Protein AF-A0A5K1FDT8-F1 (afdb_monomer_lite)

Structure (mmCIF, N/CA/C/O backbone):
data_AF-A0A5K1FDT8-F1
#
_entry.id   AF-A0A5K1FDT8-F1
#
loop_
_atom_site.group_PDB
_atom_site.id
_atom_site.type_symbol
_atom_site.label_atom_id
_atom_site.label_alt_id
_atom_site.label_comp_id
_atom_site.label_asym_id
_atom_site.label_entity_id
_atom_site.label_seq_id
_atom_site.pdbx_PDB_ins_code
_atom_site.Cartn_x
_atom_site.Cartn_y
_atom_site.Cartn_z
_atom_site.occupancy
_atom_site.B_iso_or_equiv
_atom_site.auth_seq_id
_atom_site.auth_comp_id
_atom_site.auth_asym_id
_atom_site.auth_atom_id
_atom_site.pdbx_PDB_model_num
ATOM 1 N N . LEU A 1 1 ? -6.234 13.451 1.103 1.00 59.41 1 LEU A N 1
ATOM 2 C CA . LEU A 1 1 ? -7.243 13.181 0.048 1.00 59.41 1 LEU A CA 1
ATOM 3 C C . LEU A 1 1 ? -8.209 12.116 0.557 1.00 59.41 1 LEU A C 1
ATOM 5 O O . LEU A 1 1 ? -8.126 10.962 0.166 1.00 59.41 1 LEU A O 1
ATOM 9 N N . CYS A 1 2 ? -9.117 12.484 1.461 1.00 66.12 2 CYS A N 1
ATOM 10 C CA . CYS A 1 2 ? -9.952 11.489 2.134 1.00 66.12 2 CYS A CA 1
ATOM 11 C C . CYS A 1 2 ? -11.107 10.977 1.266 1.00 66.12 2 CYS A C 1
ATOM 13 O O . CYS A 1 2 ? -11.819 10.103 1.713 1.00 66.12 2 CYS A O 1
ATOM 15 N N . ASN A 1 3 ? -11.318 11.483 0.047 1.00 87.69 3 ASN A N 1
ATOM 16 C CA . ASN A 1 3 ? -12.467 11.104 -0.790 1.00 87.69 3 ASN A CA 1
ATOM 17 C C . ASN A 1 3 ? -12.096 10.229 -1.993 1.00 87.69 3 ASN A C 1
ATOM 19 O O . ASN A 1 3 ? -12.984 9.829 -2.745 1.00 87.69 3 ASN A O 1
ATOM 23 N N . LEU A 1 4 ? -10.805 9.950 -2.204 1.00 94.56 4 LEU A N 1
ATOM 24 C CA . LEU A 1 4 ? -10.371 9.156 -3.347 1.00 94.56 4 LEU A CA 1
ATOM 25 C C . LEU A 1 4 ? -10.834 7.706 -3.164 1.00 94.56 4 LEU A C 1
ATOM 27 O O . LEU A 1 4 ? -10.477 7.066 -2.180 1.00 94.56 4 LEU A O 1
ATOM 31 N N . GLN A 1 5 ? -11.633 7.206 -4.108 1.00 95.81 5 GLN A N 1
ATOM 32 C CA . GLN A 1 5 ? -12.150 5.831 -4.088 1.00 95.81 5 GLN A CA 1
ATOM 33 C C . GLN A 1 5 ? -11.430 4.914 -5.079 1.00 95.81 5 GLN A C 1
ATOM 35 O O . GLN A 1 5 ? -11.371 3.708 -4.853 1.00 95.81 5 GLN A O 1
ATOM 40 N N . THR A 1 6 ? -10.851 5.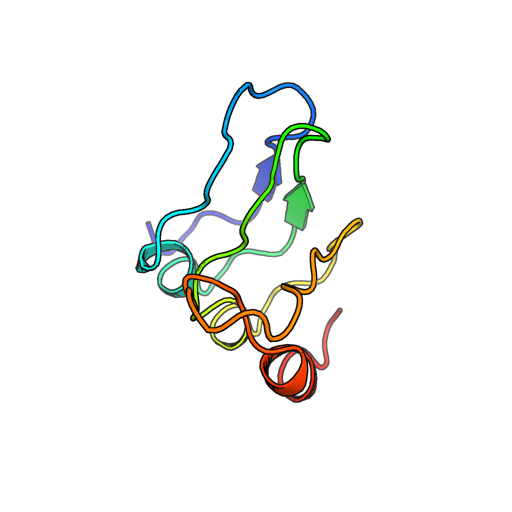479 -6.135 1.00 95.69 6 THR A N 1
ATOM 41 C CA . THR A 1 6 ? -10.173 4.734 -7.196 1.00 95.69 6 THR A CA 1
ATOM 42 C C . THR A 1 6 ? -8.814 5.360 -7.442 1.00 95.69 6 THR A C 1
ATOM 44 O O . THR A 1 6 ? -8.726 6.559 -7.705 1.00 95.69 6 THR A O 1
ATOM 47 N N . LEU A 1 7 ? -7.769 4.543 -7.377 1.00 94.00 7 LEU A N 1
ATOM 48 C CA . LEU A 1 7 ? -6.428 4.889 -7.819 1.00 94.00 7 LEU A CA 1
ATOM 49 C C . LEU A 1 7 ? -5.971 3.805 -8.791 1.00 94.00 7 LEU A C 1
ATOM 51 O O . LEU A 1 7 ? -5.782 2.662 -8.389 1.00 94.00 7 LEU A O 1
ATOM 55 N N . ASP A 1 8 ? -5.831 4.156 -10.065 1.00 94.62 8 ASP A N 1
ATOM 56 C CA . ASP A 1 8 ? -5.381 3.235 -11.107 1.00 94.62 8 ASP A CA 1
ATOM 57 C C . ASP A 1 8 ? -3.983 3.632 -11.590 1.00 94.62 8 ASP A C 1
ATOM 59 O O . ASP A 1 8 ? -3.793 4.696 -12.179 1.00 94.62 8 ASP A O 1
ATOM 63 N N . LEU A 1 9 ? -3.004 2.772 -11.314 1.00 92.81 9 LEU A N 1
ATOM 64 C CA . LEU A 1 9 ? -1.600 2.945 -11.678 1.00 92.81 9 LEU A CA 1
ATOM 65 C C . LEU A 1 9 ? -1.142 1.868 -12.670 1.00 92.81 9 LEU A C 1
ATOM 67 O O . LEU A 1 9 ? 0.059 1.744 -12.880 1.00 92.81 9 LEU A O 1
ATOM 71 N N . ASN A 1 10 ? -2.047 1.100 -13.294 1.00 91.81 10 ASN A N 1
ATOM 72 C CA . ASN A 1 10 ? -1.718 -0.063 -14.139 1.00 91.81 10 ASN A CA 1
ATOM 73 C C . ASN A 1 10 ? -0.680 0.220 -15.242 1.00 91.81 10 ASN A C 1
ATOM 75 O O . ASN A 1 10 ? 0.123 -0.650 -15.566 1.00 91.81 10 ASN A O 1
ATOM 79 N N . TYR A 1 11 ? -0.664 1.440 -15.785 1.00 92.62 11 TYR A N 1
ATOM 80 C CA . TYR A 1 11 ? 0.245 1.865 -16.860 1.00 92.62 11 TYR A CA 1
ATOM 81 C C . TYR A 1 11 ? 1.220 2.967 -16.423 1.00 92.62 11 TYR A C 1
ATOM 83 O O . TYR A 1 11 ? 1.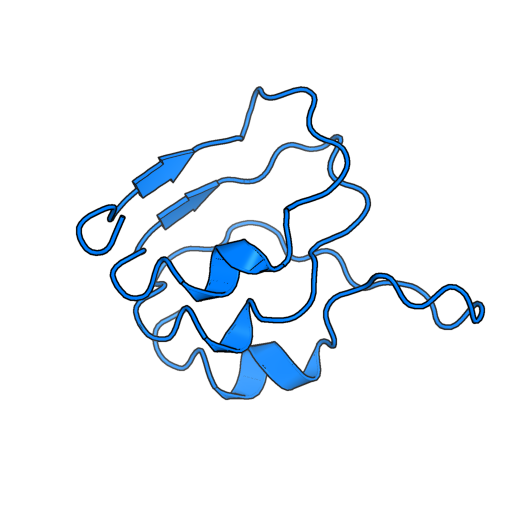709 3.749 -17.239 1.00 92.62 11 TYR A O 1
ATOM 91 N N . SER A 1 12 ? 1.487 3.063 -15.121 1.00 92.12 12 SER A N 1
ATOM 92 C CA . SER A 1 12 ? 2.457 4.008 -14.566 1.00 92.12 12 SER A CA 1
ATOM 93 C C . SER A 1 12 ? 3.865 3.413 -14.510 1.00 92.12 12 SER A C 1
ATOM 95 O O . SER A 1 12 ? 4.039 2.199 -14.437 1.00 92.12 12 SER A O 1
ATOM 97 N N . LYS A 1 13 ? 4.883 4.278 -14.493 1.00 91.81 13 LYS A N 1
ATOM 98 C CA . LYS A 1 13 ? 6.302 3.896 -14.341 1.00 91.81 13 LYS A CA 1
ATOM 99 C C . LYS A 1 13 ? 6.796 4.043 -12.899 1.00 91.81 13 LYS A C 1
ATOM 101 O O . LYS A 1 13 ? 7.939 4.417 -12.666 1.00 91.81 13 LYS A O 1
ATOM 106 N N . ILE A 1 14 ? 5.900 3.849 -11.934 1.00 89.50 14 ILE A N 1
ATOM 107 C CA . ILE A 1 14 ? 6.252 3.952 -10.519 1.00 89.50 14 ILE A CA 1
ATOM 108 C C . ILE A 1 14 ? 6.894 2.646 -10.056 1.00 89.50 14 ILE A C 1
ATOM 110 O O . ILE A 1 14 ? 6.390 1.564 -10.346 1.00 89.50 14 ILE A O 1
ATOM 114 N N . GLU A 1 15 ? 7.993 2.757 -9.320 1.00 88.19 15 GLU A N 1
ATOM 115 C CA . GLU A 1 15 ? 8.694 1.591 -8.770 1.00 88.19 15 GLU A CA 1
ATOM 116 C C . GLU A 1 15 ? 8.360 1.353 -7.290 1.00 88.19 15 GLU A C 1
ATOM 118 O O . GLU A 1 15 ? 8.450 0.222 -6.808 1.00 88.19 15 GLU A O 1
ATOM 123 N N . GLU A 1 16 ? 7.926 2.402 -6.587 1.00 85.94 16 GLU A N 1
ATOM 124 C CA . GLU A 1 16 ? 7.608 2.396 -5.159 1.00 85.94 16 GLU A CA 1
ATOM 125 C C . GLU A 1 16 ? 6.340 3.222 -4.900 1.00 85.94 16 GLU A C 1
ATOM 127 O O . GLU A 1 16 ? 6.136 4.286 -5.494 1.00 85.94 16 GLU A O 1
ATOM 132 N N . LEU A 1 17 ? 5.480 2.721 -4.011 1.00 87.25 17 LEU A N 1
ATOM 133 C CA . LEU A 1 17 ? 4.366 3.491 -3.463 1.00 87.25 17 LEU A CA 1
ATOM 134 C C . LEU A 1 17 ? 4.809 4.239 -2.200 1.00 87.25 17 LEU A C 1
ATOM 136 O O . LEU A 1 17 ? 5.513 3.654 -1.388 1.00 87.25 17 LEU A O 1
ATOM 140 N N . PRO A 1 18 ? 4.363 5.484 -1.974 1.00 85.81 18 PRO A N 1
ATOM 141 C CA . PRO A 1 18 ? 4.693 6.219 -0.755 1.00 85.81 18 PRO A CA 1
ATOM 142 C C . PRO A 1 18 ? 3.998 5.624 0.483 1.00 85.81 18 PRO A C 1
ATOM 144 O O . PRO A 1 18 ? 2.871 5.136 0.395 1.00 85.81 18 PRO A O 1
ATOM 147 N N . LYS A 1 19 ? 4.616 5.731 1.669 1.00 83.00 19 LYS A N 1
ATOM 148 C CA . LYS A 1 19 ? 4.018 5.300 2.958 1.00 83.00 19 LYS A CA 1
ATOM 149 C C . LYS A 1 19 ? 2.709 6.033 3.286 1.00 83.00 19 LYS A C 1
ATOM 151 O O . LYS A 1 19 ? 1.840 5.527 3.993 1.00 83.00 19 LYS A O 1
ATOM 156 N N . GLU A 1 20 ? 2.544 7.233 2.736 1.00 87.81 20 GLU A N 1
ATOM 157 C CA . GLU A 1 20 ? 1.353 8.070 2.854 1.00 87.81 20 GLU A CA 1
ATOM 158 C C . GLU A 1 20 ? 0.130 7.461 2.146 1.00 87.81 20 GLU A C 1
ATOM 160 O O . GLU A 1 20 ? -0.986 7.939 2.344 1.00 87.81 20 GLU A O 1
ATOM 165 N N . MET A 1 21 ? 0.298 6.378 1.371 1.00 88.12 21 MET A N 1
ATOM 166 C CA . MET A 1 21 ? -0.814 5.619 0.788 1.00 88.12 21 MET A CA 1
ATOM 167 C C . MET A 1 21 ? -1.854 5.214 1.831 1.00 88.12 21 MET A C 1
ATOM 169 O O . MET A 1 21 ? -3.047 5.259 1.540 1.00 88.12 21 MET A O 1
ATOM 173 N N . GLY A 1 22 ? -1.429 4.897 3.056 1.00 87.06 22 GLY A N 1
ATOM 174 C CA . GLY A 1 22 ? -2.335 4.530 4.143 1.00 87.06 22 GLY A CA 1
ATOM 175 C C . GLY A 1 22 ? -3.326 5.627 4.563 1.00 87.06 22 GLY A C 1
ATOM 176 O O . GLY A 1 22 ? -4.313 5.328 5.231 1.00 87.06 22 GLY A O 1
ATOM 177 N N . GLU A 1 23 ? -3.119 6.878 4.142 1.00 90.31 23 GLU A N 1
ATOM 178 C CA . GLU A 1 23 ? -4.027 8.000 4.415 1.00 90.31 23 GLU A CA 1
ATOM 179 C C . GLU A 1 23 ? -5.227 8.048 3.445 1.00 90.31 23 GLU A C 1
ATOM 181 O O . GLU A 1 23 ? -6.168 8.825 3.630 1.00 90.31 23 GLU A O 1
ATOM 186 N N . LEU A 1 24 ? -5.244 7.198 2.411 1.00 92.06 24 LEU A N 1
ATOM 187 C CA . LEU A 1 24 ? -6.358 7.054 1.467 1.00 92.06 24 LEU A CA 1
ATOM 188 C C . LEU A 1 24 ? -7.452 6.128 2.034 1.00 92.06 24 LEU A C 1
ATOM 190 O O . LEU A 1 24 ? -7.850 5.146 1.415 1.00 92.06 24 LEU A O 1
ATOM 194 N N . CYS A 1 25 ? -7.970 6.441 3.222 1.00 89.19 25 CYS A N 1
ATOM 195 C CA . CYS A 1 25 ? -8.867 5.565 3.990 1.00 89.19 25 CYS A CA 1
ATOM 196 C C . CYS A 1 25 ? -10.199 5.202 3.298 1.00 89.19 25 CYS A C 1
ATOM 198 O O . CYS A 1 25 ? -10.836 4.219 3.676 1.00 89.19 25 CYS A O 1
ATOM 200 N N . ASN A 1 26 ? -10.625 5.962 2.283 1.00 93.31 26 ASN A N 1
ATOM 201 C CA . ASN A 1 26 ? -11.824 5.687 1.481 1.00 93.31 26 ASN A CA 1
ATOM 202 C C . ASN A 1 26 ? -11.531 4.993 0.142 1.00 93.31 26 ASN A C 1
ATOM 204 O O . ASN A 1 26 ? -12.463 4.784 -0.642 1.00 93.31 26 ASN A O 1
ATOM 208 N N . LEU A 1 27 ? -10.275 4.618 -0.117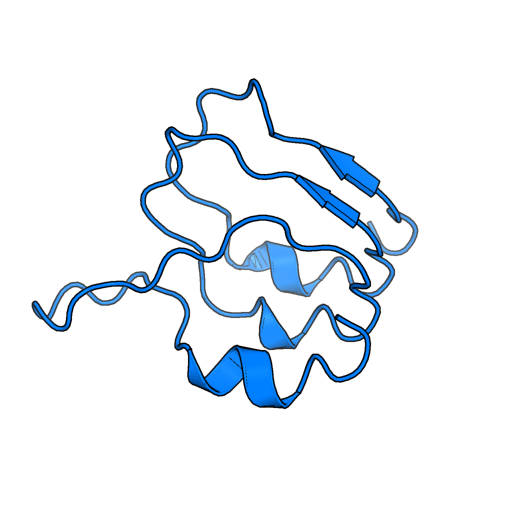 1.00 95.19 27 LEU A N 1
ATOM 209 C CA . LEU A 1 27 ? -9.894 3.909 -1.330 1.00 95.19 27 LEU A CA 1
ATOM 210 C C . LEU A 1 27 ? -10.573 2.538 -1.373 1.00 95.19 27 LEU A C 1
ATOM 212 O O . LEU A 1 27 ? -10.569 1.798 -0.393 1.00 95.19 27 LEU A O 1
ATOM 216 N N . ARG A 1 28 ? -11.171 2.217 -2.518 1.00 96.31 28 ARG A N 1
ATOM 217 C CA . ARG A 1 28 ? -11.894 0.966 -2.790 1.00 96.31 28 ARG A CA 1
ATOM 218 C C . ARG A 1 28 ? -11.212 0.156 -3.880 1.00 96.31 28 ARG A C 1
ATOM 220 O O . ARG A 1 28 ? -11.233 -1.066 -3.813 1.00 96.31 28 ARG A O 1
ATOM 227 N N . PHE A 1 29 ? -10.593 0.824 -4.846 1.00 95.94 29 PHE A N 1
ATOM 228 C CA . PHE A 1 29 ? -9.853 0.194 -5.929 1.00 95.94 29 PHE A CA 1
ATOM 229 C C . PHE A 1 29 ? -8.424 0.731 -5.970 1.00 95.94 29 PHE A C 1
ATOM 231 O O . PHE A 1 29 ? -8.228 1.950 -6.039 1.00 95.94 29 PHE A O 1
ATOM 238 N N . LEU A 1 30 ? -7.453 -0.182 -5.964 1.00 94.00 30 LEU A N 1
ATOM 239 C CA . LEU A 1 30 ? -6.041 0.121 -6.164 1.00 94.00 30 LEU A CA 1
ATOM 240 C C . LEU A 1 30 ? -5.486 -0.743 -7.297 1.00 94.00 30 LEU A C 1
ATOM 242 O O . LEU A 1 30 ? -5.245 -1.938 -7.124 1.00 94.00 30 LEU A O 1
ATOM 246 N N . GLY A 1 31 ? -5.267 -0.112 -8.448 1.00 93.75 31 GLY A N 1
ATOM 247 C CA . GLY A 1 31 ? -4.572 -0.708 -9.575 1.00 93.75 31 GLY A CA 1
ATOM 248 C C . GLY A 1 31 ? -3.068 -0.439 -9.496 1.00 93.75 31 GLY A C 1
ATOM 249 O O . GLY A 1 31 ? -2.674 0.713 -9.367 1.00 93.75 31 GLY A O 1
ATOM 250 N N . LEU A 1 32 ? -2.227 -1.471 -9.584 1.00 91.19 32 LEU A N 1
ATOM 251 C CA . LEU A 1 32 ? -0.766 -1.396 -9.554 1.00 91.19 32 LEU A CA 1
ATOM 252 C C . LEU A 1 32 ? -0.121 -1.770 -10.898 1.00 91.19 32 LEU A C 1
ATOM 254 O O . LEU A 1 32 ? -0.527 -2.737 -11.543 1.00 91.19 32 LEU A O 1
ATOM 258 N N . THR A 1 33 ? 0.926 -1.030 -11.271 1.00 91.56 33 THR A N 1
ATOM 259 C CA . THR A 1 33 ? 1.781 -1.317 -12.436 1.00 91.56 33 THR A CA 1
ATOM 260 C C . THR A 1 33 ? 2.624 -2.578 -12.247 1.00 91.56 33 THR A C 1
ATOM 262 O O . THR A 1 33 ? 2.929 -2.992 -11.124 1.00 91.56 33 THR A O 1
ATOM 265 N N . TRP A 1 34 ? 3.057 -3.166 -13.365 1.00 89.25 34 TRP A N 1
ATOM 266 C CA . TRP A 1 34 ? 3.978 -4.294 -13.357 1.00 89.25 34 TRP A CA 1
ATOM 267 C C . TRP A 1 34 ? 5.390 -3.937 -12.888 1.00 89.25 34 TRP A C 1
ATOM 269 O O . TRP A 1 34 ? 6.051 -4.797 -12.301 1.00 89.25 34 TRP A O 1
ATOM 279 N N . GLU A 1 35 ? 5.780 -2.673 -13.076 1.00 89.81 35 GLU A N 1
ATOM 280 C CA . GLU A 1 35 ? 7.079 -2.097 -12.697 1.00 89.81 35 GLU A CA 1
ATOM 281 C C . GLU A 1 35 ? 7.237 -1.902 -11.179 1.00 89.81 35 GLU A C 1
ATOM 283 O O . GLU A 1 35 ? 8.326 -1.581 -10.702 1.00 89.81 35 GLU A O 1
ATOM 288 N N . LEU A 1 36 ? 6.163 -2.099 -10.400 1.00 87.75 36 LEU A N 1
ATOM 289 C CA . LEU A 1 36 ? 6.185 -1.885 -8.960 1.00 87.75 36 LEU A CA 1
ATOM 290 C C . LEU A 1 36 ? 7.034 -2.960 -8.271 1.00 87.75 36 LEU A C 1
ATOM 292 O O . LEU A 1 36 ? 6.706 -4.153 -8.307 1.00 87.75 36 LEU A O 1
ATOM 296 N N . LYS A 1 37 ? 8.100 -2.516 -7.604 1.00 83.50 37 LYS A N 1
ATOM 297 C CA . LYS A 1 37 ? 9.047 -3.362 -6.865 1.00 83.50 37 LYS A CA 1
ATOM 298 C C . LYS A 1 37 ? 8.704 -3.436 -5.382 1.00 83.50 37 LYS A C 1
ATOM 300 O O . LYS A 1 37 ? 8.893 -4.484 -4.773 1.00 83.50 37 LYS A O 1
ATOM 305 N N . PHE A 1 38 ? 8.172 -2.347 -4.824 1.00 77.50 38 PHE A N 1
ATOM 306 C CA . PHE A 1 38 ? 7.881 -2.231 -3.397 1.00 77.50 38 PHE A CA 1
ATOM 307 C C . PHE A 1 38 ? 6.509 -1.602 -3.156 1.00 77.50 38 PHE A C 1
ATOM 309 O O . PHE A 1 38 ? 6.167 -0.557 -3.715 1.00 77.50 38 PHE A O 1
ATOM 316 N N . ILE A 1 39 ? 5.728 -2.235 -2.285 1.00 80.25 39 ILE A N 1
ATOM 317 C CA . ILE A 1 39 ? 4.575 -1.605 -1.641 1.00 80.25 39 ILE A CA 1
ATOM 318 C C . ILE A 1 39 ? 5.091 -1.094 -0.297 1.00 80.25 39 ILE A C 1
ATOM 320 O O . ILE A 1 39 ? 5.643 -1.889 0.457 1.00 80.25 39 ILE A O 1
ATOM 324 N N . ALA A 1 40 ? 4.955 0.199 -0.003 1.00 75.69 40 ALA A N 1
ATOM 325 C CA . ALA A 1 40 ? 5.329 0.719 1.309 1.00 75.69 40 ALA A CA 1
ATOM 326 C C . ALA A 1 40 ? 4.400 0.203 2.417 1.00 75.69 40 ALA A C 1
ATOM 328 O O . ALA A 1 40 ? 3.256 -0.185 2.168 1.00 75.69 40 ALA A O 1
ATOM 329 N N . GLU A 1 41 ? 4.897 0.237 3.652 1.00 78.75 41 GLU A N 1
ATOM 330 C CA . GLU A 1 41 ? 4.108 -0.047 4.852 1.00 78.75 41 GLU A CA 1
ATOM 331 C C . GLU A 1 41 ? 2.848 0.829 4.927 1.00 78.75 41 GLU A C 1
ATOM 333 O O . GLU A 1 41 ? 2.850 2.004 4.541 1.00 78.75 41 GLU A O 1
ATOM 338 N N . GLY A 1 42 ? 1.771 0.273 5.483 1.00 82.00 42 GLY A N 1
ATOM 339 C CA . GLY A 1 42 ? 0.520 0.993 5.714 1.00 82.00 42 GLY A CA 1
ATOM 340 C C . GLY A 1 42 ? -0.600 0.654 4.734 1.00 82.00 42 GLY A C 1
ATOM 341 O O . GLY A 1 42 ? -1.671 1.259 4.827 1.00 82.00 42 GLY A O 1
ATOM 342 N N . LEU A 1 43 ? -0.416 -0.337 3.854 1.00 87.12 43 LEU A N 1
ATOM 343 C CA . LEU A 1 43 ? -1.504 -0.884 3.039 1.00 87.12 43 LEU A CA 1
ATOM 344 C C . LEU A 1 43 ? -2.649 -1.408 3.921 1.00 87.12 43 LEU A C 1
ATOM 346 O O . LEU A 1 43 ? -3.816 -1.242 3.572 1.00 87.12 43 LEU A O 1
ATOM 350 N N . GLY A 1 44 ? -2.340 -1.942 5.107 1.00 88.62 44 GLY A N 1
ATOM 351 C CA . GLY A 1 44 ? -3.324 -2.389 6.095 1.00 88.62 44 GLY A CA 1
ATOM 352 C C . GLY A 1 44 ? -4.261 -1.280 6.596 1.00 88.62 44 GLY A C 1
ATOM 353 O O . GLY A 1 44 ? -5.342 -1.571 7.105 1.00 88.62 44 GLY A O 1
ATOM 354 N N . LYS A 1 45 ? -3.904 0.003 6.422 1.00 91.06 45 LYS A N 1
ATOM 355 C CA . LYS A 1 45 ? -4.789 1.137 6.744 1.00 91.06 45 LYS A CA 1
ATOM 356 C C . LYS A 1 45 ? -5.901 1.338 5.709 1.00 91.06 45 LYS A C 1
ATOM 358 O O . LYS A 1 45 ? -6.912 1.971 6.020 1.00 91.06 45 LYS A O 1
ATOM 363 N N . LEU A 1 46 ? -5.768 0.771 4.507 1.00 92.06 46 LEU A N 1
ATOM 364 C CA . LEU A 1 46 ? -6.766 0.833 3.434 1.00 92.06 46 LEU A CA 1
ATOM 365 C C . LEU A 1 46 ? -7.950 -0.114 3.700 1.00 92.06 46 LEU A C 1
ATOM 367 O O . LEU A 1 46 ? -8.341 -0.911 2.858 1.00 92.06 46 LEU A O 1
ATOM 371 N N . THR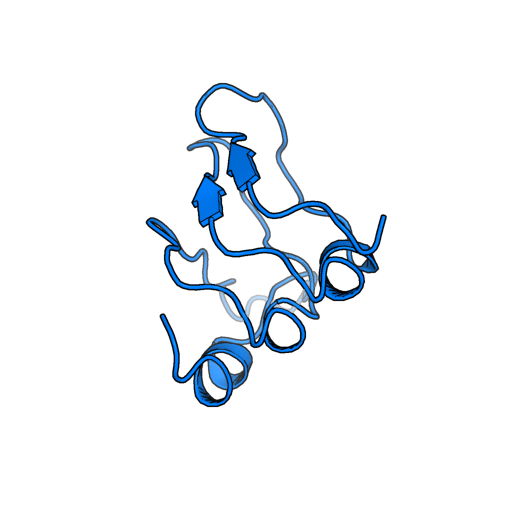 A 1 47 ? -8.563 -0.026 4.877 1.00 92.75 47 THR A N 1
ATOM 372 C CA . THR A 1 47 ? -9.614 -0.947 5.358 1.00 92.75 47 THR A CA 1
ATOM 373 C C .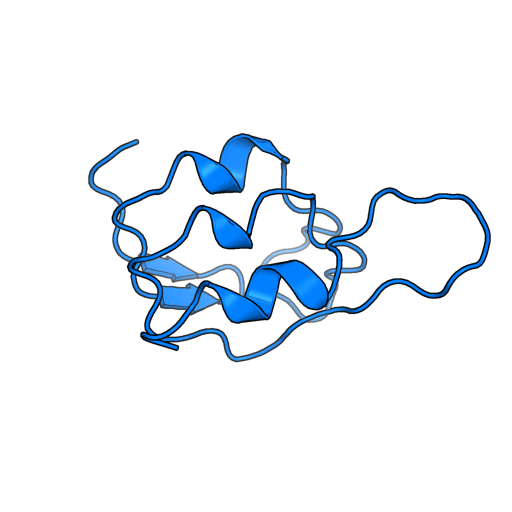 THR A 1 47 ? -10.919 -0.923 4.546 1.00 92.75 47 THR A C 1
ATOM 375 O O . THR A 1 47 ? -11.803 -1.756 4.756 1.00 92.75 47 THR A O 1
ATOM 378 N N . ASN A 1 48 ? -11.073 0.032 3.623 1.00 94.31 48 ASN A N 1
ATOM 379 C CA . ASN A 1 48 ? -12.180 0.091 2.667 1.00 94.31 48 ASN A CA 1
ATOM 380 C C . ASN A 1 48 ? -11.832 -0.458 1.280 1.00 94.31 48 ASN A C 1
ATOM 382 O O . ASN A 1 48 ? -12.714 -0.457 0.415 1.00 94.31 48 ASN A O 1
ATOM 386 N N . LEU A 1 49 ? -10.600 -0.931 1.076 1.00 94.62 49 LEU A N 1
ATOM 387 C CA . LEU A 1 49 ? -10.158 -1.512 -0.181 1.00 94.62 49 LEU A CA 1
ATOM 388 C C . LEU A 1 49 ? -10.971 -2.775 -0.472 1.00 94.62 49 LEU A C 1
ATOM 390 O O . LEU A 1 49 ? -11.170 -3.612 0.403 1.00 94.62 49 LEU A O 1
ATOM 394 N N . ARG A 1 50 ? -11.478 -2.859 -1.700 1.00 96.31 50 ARG A N 1
ATOM 395 C CA . ARG A 1 50 ? -12.325 -3.946 -2.211 1.00 96.31 50 ARG A CA 1
ATOM 396 C C . ARG A 1 50 ? -11.701 -4.675 -3.387 1.00 96.31 50 ARG A C 1
ATOM 398 O O . ARG A 1 50 ? -12.227 -5.672 -3.858 1.00 96.31 50 ARG A O 1
ATOM 405 N N . THR A 1 51 ? -10.659 -4.099 -3.973 1.00 95.38 51 THR A N 1
ATOM 406 C CA . THR A 1 51 ? -10.005 -4.664 -5.145 1.00 95.38 51 THR A CA 1
ATOM 407 C C . THR A 1 51 ? -8.537 -4.286 -5.120 1.00 95.38 51 THR A C 1
ATOM 409 O O . THR A 1 51 ? -8.188 -3.102 -5.145 1.00 95.38 51 THR A O 1
ATOM 412 N N . LEU A 1 52 ? -7.701 -5.318 -5.085 1.00 91.69 52 LEU A N 1
ATOM 413 C CA . LEU A 1 52 ? -6.254 -5.267 -5.225 1.00 91.69 52 LEU A CA 1
ATOM 414 C C . LEU A 1 52 ? -5.855 -6.450 -6.105 1.00 91.69 52 LEU A C 1
ATOM 416 O O . LEU A 1 52 ? -5.896 -7.596 -5.667 1.00 91.69 52 LEU A O 1
ATOM 420 N N . HIS A 1 53 ? -5.507 -6.194 -7.363 1.00 84.62 53 HIS A N 1
ATOM 421 C CA . HIS A 1 53 ? -5.214 -7.277 -8.311 1.00 84.62 53 HIS A CA 1
ATOM 422 C C . HIS A 1 53 ? -3.821 -7.886 -8.142 1.00 84.62 53 HIS A C 1
ATOM 424 O O . HIS A 1 53 ? -3.553 -8.961 -8.670 1.00 84.62 53 HIS A O 1
ATOM 430 N N . ARG A 1 54 ? -2.916 -7.189 -7.451 1.00 85.50 54 ARG A N 1
ATOM 431 C CA . ARG A 1 54 ? -1.536 -7.623 -7.237 1.00 85.50 54 ARG A CA 1
ATOM 432 C C . ARG A 1 54 ? -1.056 -7.168 -5.867 1.00 85.50 54 ARG A C 1
ATOM 434 O O . ARG A 1 54 ? -1.303 -6.039 -5.463 1.00 85.50 54 ARG A O 1
ATOM 441 N N . PHE A 1 55 ? -0.306 -8.030 -5.195 1.00 83.50 55 PHE A N 1
ATOM 442 C CA . PHE A 1 55 ? 0.417 -7.706 -3.972 1.00 83.50 55 PHE A CA 1
ATOM 443 C C . PHE A 1 55 ? 1.864 -8.173 -4.131 1.00 83.50 55 PHE A C 1
ATOM 445 O O . PHE A 1 55 ? 2.106 -9.290 -4.588 1.00 83.50 55 PHE A O 1
ATOM 452 N N . VAL A 1 56 ? 2.823 -7.301 -3.824 1.00 78.69 56 VAL A N 1
ATOM 453 C CA . VAL A 1 56 ? 4.255 -7.602 -3.933 1.00 78.69 56 VAL A CA 1
ATOM 454 C C . VAL A 1 56 ? 4.789 -7.844 -2.528 1.00 78.69 56 VAL A C 1
ATOM 456 O O . VAL A 1 56 ? 4.759 -6.938 -1.701 1.00 78.69 56 VAL A O 1
ATOM 459 N N . VAL A 1 57 ? 5.255 -9.066 -2.268 1.00 71.81 57 VAL A N 1
ATOM 460 C CA . VAL A 1 57 ? 5.892 -9.453 -1.002 1.00 71.81 57 VAL A CA 1
ATOM 461 C C . VAL A 1 57 ? 7.394 -9.266 -1.155 1.00 71.81 57 VAL A C 1
ATOM 463 O O . VAL A 1 57 ? 7.988 -9.805 -2.089 1.00 71.81 57 VAL A O 1
ATOM 466 N N . CYS A 1 58 ? 8.013 -8.509 -0.256 1.00 68.69 58 CYS A N 1
ATOM 467 C CA . CYS A 1 58 ? 9.460 -8.341 -0.267 1.00 68.69 58 CYS A CA 1
ATOM 468 C C . CYS A 1 58 ? 10.147 -9.555 0.359 1.00 68.69 58 CYS A C 1
ATOM 470 O O . CYS A 1 58 ? 9.690 -10.104 1.355 1.00 68.69 58 CYS A O 1
ATOM 472 N N . ASN A 1 59 ? 11.249 -9.973 -0.251 1.00 58.78 59 ASN A N 1
ATOM 473 C CA . ASN A 1 59 ? 12.084 -11.071 0.207 1.00 58.78 59 ASN A CA 1
ATOM 474 C C . ASN A 1 59 ? 12.935 -10.590 1.393 1.00 58.78 59 ASN A C 1
ATOM 476 O O . ASN A 1 59 ? 13.448 -9.472 1.359 1.00 58.78 59 ASN A O 1
ATOM 480 N N . ASP A 1 60 ? 13.161 -11.462 2.375 1.00 54.97 60 ASP A N 1
ATOM 481 C CA . ASP A 1 60 ? 13.769 -11.193 3.694 1.00 54.97 60 ASP A CA 1
ATOM 482 C C . ASP A 1 60 ? 15.255 -10.751 3.689 1.00 54.97 60 ASP A C 1
ATOM 484 O O . ASP A 1 60 ? 15.973 -10.929 4.671 1.00 54.97 60 ASP A O 1
ATOM 488 N N . LYS A 1 61 ? 15.772 -10.170 2.599 1.00 58.25 61 LYS A N 1
ATOM 489 C CA . LYS A 1 61 ? 17.191 -9.805 2.436 1.00 58.25 61 LYS A CA 1
ATOM 490 C C . LYS A 1 61 ? 17.631 -8.541 3.200 1.00 58.25 61 LYS A C 1
ATOM 492 O O . LYS A 1 61 ? 18.656 -7.964 2.864 1.00 58.25 61 LYS A O 1
ATOM 497 N N . GLY A 1 62 ? 16.913 -8.136 4.246 1.00 53.50 62 GLY A N 1
ATOM 498 C CA . GLY A 1 62 ? 17.394 -7.147 5.222 1.00 53.50 62 GLY A CA 1
ATOM 499 C C . GLY A 1 62 ? 17.270 -5.665 4.842 1.00 53.50 62 GLY A C 1
ATOM 500 O O . GLY A 1 62 ? 17.417 -4.830 5.725 1.00 53.50 62 GLY A O 1
ATOM 501 N N . ASP A 1 63 ? 16.916 -5.325 3.600 1.00 56.03 63 ASP A N 1
ATOM 502 C CA . ASP A 1 63 ? 16.591 -3.951 3.173 1.00 56.03 63 ASP A CA 1
ATOM 503 C C . ASP A 1 63 ? 15.066 -3.738 3.178 1.00 56.03 63 ASP A C 1
ATOM 505 O O . ASP A 1 63 ? 14.412 -3.632 2.137 1.00 56.03 63 ASP A O 1
ATOM 509 N N . THR A 1 64 ? 14.450 -3.763 4.361 1.00 56.75 64 THR A N 1
ATOM 510 C CA . THR A 1 64 ? 12.987 -3.748 4.514 1.00 56.75 64 THR A CA 1
ATOM 511 C C . THR A 1 64 ? 12.392 -2.365 4.222 1.00 56.75 64 THR A C 1
ATOM 513 O O . THR A 1 64 ? 12.122 -1.582 5.129 1.00 56.75 64 THR A O 1
ATOM 516 N N . LYS A 1 65 ? 12.155 -2.070 2.941 1.00 62.72 65 LYS A N 1
ATOM 517 C CA . LYS A 1 65 ? 11.205 -1.042 2.468 1.00 62.72 65 LYS A CA 1
ATOM 518 C C . LYS A 1 65 ? 9.933 -1.683 1.897 1.00 62.72 65 LYS A C 1
ATOM 520 O O . L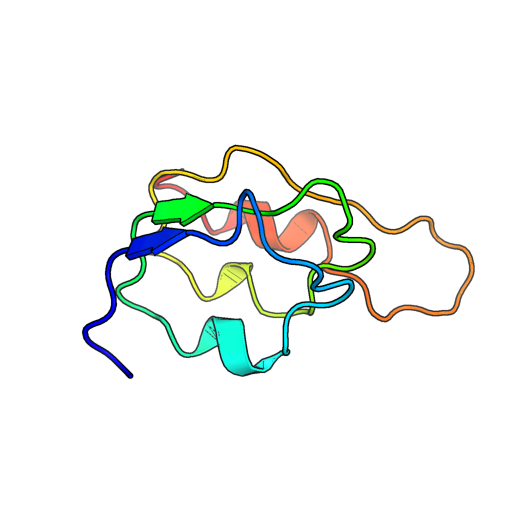YS A 1 65 ? 9.412 -1.255 0.872 1.00 62.72 65 LYS A O 1
ATOM 525 N N . GLY A 1 66 ? 9.492 -2.780 2.506 1.00 65.31 66 GLY A N 1
ATOM 526 C CA . GLY A 1 66 ? 8.446 -3.644 1.972 1.00 65.31 66 GLY A CA 1
ATOM 527 C C . GLY A 1 66 ? 7.256 -3.790 2.901 1.00 65.31 66 GLY A C 1
ATOM 528 O O . GLY A 1 66 ? 7.429 -3.884 4.111 1.00 65.31 66 GLY A O 1
ATOM 529 N N . CYS A 1 67 ? 6.060 -3.858 2.324 1.00 73.25 67 CYS A N 1
ATOM 530 C CA . CYS A 1 67 ? 4.832 -4.161 3.039 1.00 73.25 67 CYS A CA 1
ATOM 531 C C . CYS A 1 67 ? 4.869 -5.596 3.567 1.00 73.25 67 CYS A C 1
ATOM 533 O O . CYS A 1 67 ? 5.163 -6.553 2.842 1.00 73.25 67 CYS A O 1
ATOM 535 N N . ASP A 1 68 ? 4.544 -5.736 4.846 1.00 78.94 68 ASP A N 1
ATOM 536 C CA . ASP A 1 68 ? 4.437 -7.024 5.502 1.00 78.94 68 ASP A CA 1
ATOM 537 C C . ASP A 1 68 ? 3.136 -7.713 5.083 1.00 78.94 68 ASP A C 1
ATOM 539 O O . ASP A 1 68 ? 2.050 -7.144 5.204 1.00 78.94 68 ASP A O 1
ATOM 543 N N . ILE A 1 69 ? 3.210 -8.972 4.649 1.00 82.75 69 ILE A N 1
ATOM 544 C CA . ILE A 1 69 ? 2.021 -9.760 4.290 1.00 82.75 69 ILE A CA 1
ATOM 545 C C . ILE A 1 69 ? 0.990 -9.832 5.432 1.00 82.75 69 ILE A C 1
ATOM 547 O O . ILE A 1 69 ? -0.211 -9.958 5.188 1.00 82.75 69 ILE A O 1
ATOM 551 N N . ARG A 1 70 ? 1.428 -9.684 6.690 1.00 85.19 70 ARG A N 1
ATOM 552 C CA . ARG A 1 70 ? 0.561 -9.604 7.873 1.00 85.19 70 ARG A CA 1
ATOM 553 C C . ARG A 1 70 ? -0.370 -8.393 7.848 1.00 85.19 70 ARG A C 1
ATOM 555 O O . ARG A 1 70 ? -1.372 -8.424 8.558 1.00 85.19 70 ARG A O 1
ATOM 562 N N . GLU A 1 71 ? -0.096 -7.358 7.059 1.00 85.19 71 GLU A N 1
ATOM 563 C CA . GLU A 1 71 ? -1.007 -6.224 6.872 1.00 85.19 71 GLU A CA 1
ATOM 564 C C . GLU A 1 71 ? -2.284 -6.613 6.121 1.00 85.19 71 GLU A C 1
ATOM 566 O O . GLU A 1 71 ? -3.332 -6.015 6.350 1.00 85.19 71 GLU A O 1
ATOM 571 N N . LEU A 1 72 ? -2.251 -7.657 5.287 1.00 87.00 72 LEU A N 1
ATOM 572 C CA . LEU A 1 72 ? -3.445 -8.110 4.568 1.00 87.00 72 LEU A CA 1
ATOM 573 C C . LEU A 1 72 ? -4.514 -8.683 5.505 1.00 87.00 72 LEU A C 1
ATOM 575 O O . LEU A 1 72 ? -5.696 -8.648 5.175 1.00 87.00 72 LEU A O 1
ATOM 579 N N . LYS A 1 73 ? -4.131 -9.146 6.704 1.00 90.31 73 LYS A N 1
ATOM 580 C CA . LYS A 1 73 ? -5.055 -9.771 7.668 1.00 90.31 73 LYS A CA 1
ATOM 581 C C . LYS A 1 73 ? -6.191 -8.852 8.126 1.00 90.31 73 LYS A C 1
ATOM 583 O O . LYS A 1 73 ? -7.165 -9.339 8.684 1.00 90.31 73 LYS A O 1
ATOM 588 N N . VAL A 1 74 ? -6.015 -7.532 8.008 1.00 90.94 74 VAL A N 1
ATOM 589 C CA . VAL A 1 74 ? -7.014 -6.537 8.433 1.00 90.94 74 VAL A CA 1
ATOM 590 C C . VAL A 1 74 ? -7.873 -6.039 7.270 1.00 90.94 74 VAL A C 1
ATOM 592 O O . VAL A 1 74 ? -8.865 -5.343 7.489 1.00 90.94 74 VAL A O 1
ATOM 595 N N . LEU A 1 75 ? -7.527 -6.406 6.034 1.00 90.75 75 LEU A N 1
ATOM 596 C CA . LEU A 1 75 ? -8.219 -5.984 4.821 1.00 90.75 75 LEU A CA 1
ATOM 597 C C . LEU A 1 75 ? -9.376 -6.935 4.490 1.00 90.75 75 LEU A C 1
ATOM 599 O O . LEU A 1 75 ? -9.462 -7.496 3.407 1.00 90.75 75 LEU A O 1
ATOM 603 N N . ASN A 1 76 ? -10.310 -7.090 5.427 1.00 89.94 76 ASN A N 1
ATOM 604 C CA . ASN A 1 76 ? -11.399 -8.078 5.361 1.00 89.94 76 ASN A CA 1
ATOM 605 C C . ASN A 1 76 ? -12.449 -7.818 4.260 1.00 89.94 76 ASN A C 1
ATOM 607 O O . ASN A 1 76 ? -13.426 -8.557 4.163 1.00 89.94 76 ASN A O 1
ATOM 611 N N . LYS A 1 77 ? -12.310 -6.723 3.505 1.00 91.75 77 LYS A N 1
ATOM 612 C CA . LYS A 1 77 ? -13.210 -6.332 2.411 1.00 91.75 77 LYS A CA 1
ATOM 613 C C . LYS A 1 77 ? -12.606 -6.568 1.024 1.00 91.75 77 LYS A C 1
ATOM 615 O O . LYS A 1 77 ? -13.300 -6.269 0.052 1.00 91.75 77 LYS A O 1
ATOM 620 N N . LEU A 1 78 ? -11.346 -7.014 0.963 1.00 84.75 78 LEU A N 1
ATOM 621 C CA . LEU A 1 78 ? -10.668 -7.387 -0.277 1.00 84.75 78 LEU A CA 1
ATOM 622 C C . LEU A 1 78 ? -11.324 -8.584 -0.961 1.00 84.75 78 LEU A C 1
ATOM 624 O O . LEU A 1 78 ? -11.862 -9.456 -0.243 1.00 84.75 78 LEU A O 1
#

Radius of gyration: 11.81 Å; chains: 1; bounding box: 31×24×25 Å

Sequence (78 aa):
LCNLQTLDLNYSKIEELPKEMGELCNLRFLGLTWELKFIAEGLGKLTNLRTLHRFVVCNDKGDTKGCDIRELKVLNKL

InterPro domains:
  IPR032675 Leucine-rich repeat domain superfamily [G3DSA:3.80.10.10] (1-77)

Foldseek 3Di:
DQQAAEDACQPPQDQEDDLCVLVNCNHAYDHDHPNHAAYAENPLSVLNHQDDPDAHADDPPPPPRHYDPVSVVSNVND

Organism: NCBI:txid210225

Secondary structure (DSSP, 8-state):
-TT--EEE-TT---SB--GGGGG-TT--EEE--TT--BPPTTGGG-TT--EES---PPPSSS---S--GGGGGG-TT-

pLDDT: mean 84.52, std 11.39, range [53.5, 96.31]